Protein AF-X1TF02-F1 (afdb_monomer_lite)

Secondary structure (DSSP, 8-state):
-HHHHHHHHHHHHHHHHHHHHTTSPP-PPP--EEEEEEEEEPTTS-EEEEEEEE-SS-EEEEETT--EEEE-TTT--EEEEEE-TTSSSEEEEEEETTSPPPTTS---SS----HHHHHHHHHHHHHHHHHHHHHHHHHHHHHTTSS----S--------

Structure (mmCIF, N/CA/C/O backbone):
data_AF-X1TF02-F1
#
_entry.id   AF-X1TF02-F1
#
loop_
_atom_site.group_PDB
_atom_site.id
_atom_site.type_symbol
_atom_site.label_atom_id
_atom_site.label_alt_id
_atom_site.label_comp_id
_atom_site.label_asym_id
_atom_site.label_entity_id
_atom_site.label_seq_id
_atom_site.pdbx_PDB_ins_code
_atom_site.Cartn_x
_atom_site.Cartn_y
_atom_site.Cartn_z
_atom_site.occupancy
_atom_site.B_iso_or_equiv
_atom_site.auth_seq_id
_atom_site.auth_comp_id
_atom_site.auth_asym_id
_atom_site.auth_atom_id
_atom_site.pdbx_PDB_model_num
ATOM 1 N N . MET A 1 1 ? 54.296 -22.461 -39.434 1.00 57.41 1 MET A N 1
ATOM 2 C CA . MET A 1 1 ? 54.145 -21.269 -38.561 1.00 57.41 1 MET A CA 1
ATOM 3 C C . MET A 1 1 ? 52.812 -20.532 -38.752 1.00 57.41 1 MET A C 1
ATOM 5 O O . MET A 1 1 ? 52.274 -20.063 -37.762 1.00 57.41 1 MET A O 1
ATOM 9 N N . ILE A 1 2 ? 52.224 -20.499 -39.957 1.00 57.62 2 ILE A N 1
ATOM 10 C CA . ILE A 1 2 ? 50.940 -19.814 -40.243 1.00 57.62 2 ILE A CA 1
ATOM 11 C C . ILE A 1 2 ? 49.740 -20.418 -39.470 1.00 57.62 2 ILE A C 1
ATOM 13 O O . ILE A 1 2 ? 48.954 -19.683 -38.882 1.00 57.62 2 ILE A O 1
ATOM 17 N N . LEU A 1 3 ? 49.666 -21.752 -39.341 1.00 59.03 3 LEU A N 1
ATOM 18 C CA . LEU A 1 3 ? 48.580 -22.450 -38.622 1.00 59.03 3 LEU A CA 1
ATOM 19 C C . LEU A 1 3 ? 48.497 -22.129 -37.112 1.00 59.03 3 LEU A C 1
ATOM 21 O O . LEU A 1 3 ? 47.424 -22.187 -36.514 1.00 59.03 3 LEU A O 1
ATOM 25 N N . ALA A 1 4 ? 49.630 -21.812 -36.474 1.00 61.69 4 ALA A N 1
ATOM 26 C CA . ALA A 1 4 ? 49.674 -21.484 -35.047 1.00 61.69 4 ALA A CA 1
ATOM 27 C C . ALA A 1 4 ? 49.155 -20.062 -34.776 1.00 61.69 4 ALA A C 1
ATOM 29 O O . ALA A 1 4 ? 48.468 -19.840 -33.778 1.00 61.69 4 ALA A O 1
ATOM 30 N N . ALA A 1 5 ? 49.421 -19.124 -35.692 1.00 57.69 5 ALA A N 1
ATOM 31 C CA . ALA A 1 5 ? 48.967 -17.741 -35.597 1.00 57.69 5 ALA A CA 1
ATOM 32 C C . ALA A 1 5 ? 47.439 -17.631 -35.725 1.00 57.69 5 ALA A C 1
ATOM 34 O O . ALA A 1 5 ? 46.814 -16.975 -34.901 1.00 57.69 5 ALA A O 1
ATOM 35 N N . GLU A 1 6 ? 46.806 -18.343 -36.663 1.00 61.88 6 GLU A N 1
ATOM 36 C CA . GLU A 1 6 ? 45.338 -18.341 -36.799 1.00 61.88 6 GLU A CA 1
ATOM 37 C C . GLU A 1 6 ? 44.621 -18.937 -35.581 1.00 61.88 6 GLU A C 1
ATOM 39 O O . GLU A 1 6 ? 43.579 -18.436 -35.152 1.00 61.88 6 GLU A O 1
ATOM 44 N N . LYS A 1 7 ? 45.187 -19.994 -34.984 1.00 58.88 7 LYS A N 1
ATOM 45 C CA . LYS A 1 7 ? 44.646 -20.623 -33.770 1.00 58.88 7 LYS A CA 1
ATOM 46 C C . LYS A 1 7 ? 44.783 -19.696 -32.556 1.00 58.88 7 LYS A C 1
ATOM 48 O O . LYS A 1 7 ? 43.876 -19.639 -31.728 1.00 58.88 7 LYS A O 1
ATOM 53 N N . MET A 1 8 ? 45.882 -18.942 -32.486 1.00 58.44 8 MET A N 1
ATOM 54 C CA . MET A 1 8 ? 46.125 -17.921 -31.465 1.00 58.44 8 MET A CA 1
ATOM 55 C C . MET A 1 8 ? 45.191 -16.710 -31.636 1.00 58.44 8 MET A C 1
ATOM 57 O O . MET A 1 8 ? 44.571 -16.289 -30.664 1.00 58.44 8 MET A O 1
ATOM 61 N N . ILE A 1 9 ? 44.984 -16.234 -32.870 1.00 61.28 9 ILE A N 1
ATOM 62 C CA . ILE A 1 9 ? 44.045 -15.151 -33.216 1.00 61.28 9 ILE A CA 1
ATOM 63 C C . ILE A 1 9 ? 42.591 -15.563 -32.918 1.00 61.28 9 ILE A C 1
ATOM 65 O O . ILE A 1 9 ? 41.849 -14.805 -32.295 1.00 61.28 9 ILE A O 1
ATOM 69 N N . ARG A 1 10 ? 42.181 -16.793 -33.269 1.00 63.06 10 ARG A N 1
ATOM 70 C CA . ARG A 1 10 ? 40.845 -17.324 -32.930 1.00 63.06 10 ARG A CA 1
ATOM 71 C C . ARG A 1 10 ? 40.630 -17.440 -31.422 1.00 63.06 10 ARG A C 1
ATOM 73 O O . ARG A 1 10 ? 39.558 -17.080 -30.949 1.00 63.06 10 ARG A O 1
ATOM 80 N N . LYS A 1 11 ? 41.624 -17.903 -30.656 1.00 62.75 11 LYS A N 1
ATOM 81 C CA . LYS A 1 11 ? 41.514 -18.033 -29.191 1.00 62.75 11 LYS A CA 1
ATOM 82 C C . LYS A 1 11 ? 41.405 -16.664 -28.501 1.00 62.75 11 LYS A C 1
ATOM 84 O O . LYS A 1 11 ? 40.610 -16.530 -27.575 1.00 62.75 11 LYS A O 1
ATOM 89 N N . ASN A 1 12 ? 42.124 -15.649 -28.991 1.00 68.25 12 ASN A N 1
ATOM 90 C CA . ASN A 1 12 ? 42.031 -14.272 -28.489 1.00 68.25 12 ASN A CA 1
ATOM 91 C C . ASN A 1 12 ? 40.673 -13.621 -28.798 1.00 68.25 12 ASN A C 1
ATOM 93 O O . ASN A 1 12 ? 40.109 -12.952 -27.938 1.00 68.25 12 ASN A O 1
ATOM 97 N N . ASN A 1 13 ? 40.111 -13.869 -29.984 1.00 74.69 13 ASN A N 1
ATOM 98 C CA . ASN A 1 13 ? 38.786 -13.360 -30.355 1.00 74.69 13 ASN A CA 1
ATOM 99 C C . ASN A 1 13 ? 37.659 -14.048 -29.575 1.00 74.69 13 ASN A C 1
ATOM 101 O O . ASN A 1 13 ? 36.705 -13.392 -29.168 1.00 74.69 13 ASN A O 1
ATOM 105 N N . VAL A 1 14 ? 37.779 -15.355 -29.317 1.00 82.69 14 VAL A N 1
ATOM 106 C CA . VAL A 1 14 ? 36.837 -16.082 -28.452 1.00 82.69 14 VAL A CA 1
ATOM 107 C C . VAL A 1 14 ? 36.897 -15.542 -27.023 1.00 82.69 14 VAL A C 1
ATOM 109 O O . VAL A 1 14 ? 35.853 -15.306 -26.423 1.00 82.69 14 VAL A O 1
ATOM 112 N N . LEU A 1 15 ? 38.096 -15.275 -26.496 1.00 83.19 15 LEU A N 1
ATOM 113 C CA . LEU A 1 15 ? 38.257 -14.667 -25.173 1.00 83.19 15 LEU A CA 1
ATOM 114 C C . LEU A 1 15 ? 37.637 -13.259 -25.111 1.00 83.19 15 LEU A C 1
ATOM 116 O O . LEU A 1 15 ? 36.939 -12.946 -24.149 1.00 83.19 15 LEU A O 1
ATOM 120 N N . LEU A 1 16 ? 37.833 -12.438 -26.149 1.00 83.69 16 LEU A N 1
ATOM 121 C CA . LEU A 1 16 ? 37.242 -11.099 -26.256 1.00 83.69 16 LEU A CA 1
ATOM 122 C C . LEU A 1 16 ? 35.704 -11.148 -26.286 1.00 83.69 16 LEU A C 1
ATOM 124 O O . LEU A 1 16 ? 35.047 -10.353 -25.619 1.00 83.69 16 LEU A O 1
ATOM 128 N N . LEU A 1 17 ? 35.124 -12.103 -27.021 1.00 85.94 17 LEU A N 1
ATOM 129 C CA . LEU A 1 17 ? 33.673 -12.304 -27.081 1.00 85.94 17 LEU A CA 1
ATOM 130 C C . LEU A 1 17 ? 33.097 -12.760 -25.735 1.00 85.94 17 LEU A C 1
ATOM 132 O O . LEU A 1 17 ? 32.047 -12.268 -25.330 1.00 85.94 17 LEU A O 1
ATOM 136 N N . VAL A 1 18 ? 33.791 -13.648 -25.014 1.00 86.00 18 VAL A N 1
ATOM 137 C CA . VAL A 1 18 ? 33.386 -14.066 -23.660 1.00 86.00 18 VAL A CA 1
ATOM 138 C C . VAL A 1 18 ? 33.422 -12.883 -22.690 1.00 86.00 18 VAL A C 1
ATOM 140 O O . VAL A 1 18 ? 32.488 -12.707 -21.909 1.00 86.00 18 VAL A O 1
ATOM 143 N N . LEU A 1 19 ? 34.451 -12.034 -22.777 1.00 85.19 19 LEU A N 1
ATOM 144 C CA . LEU A 1 19 ? 34.555 -10.830 -21.952 1.00 85.19 19 LEU A CA 1
ATOM 145 C C . LEU A 1 19 ? 33.416 -9.837 -22.245 1.00 85.19 19 LEU A C 1
ATOM 147 O O . LEU A 1 19 ? 32.857 -9.268 -21.316 1.00 85.19 19 LEU A O 1
ATOM 151 N N . LEU A 1 20 ? 33.028 -9.666 -23.515 1.00 85.50 20 LEU A N 1
ATOM 152 C CA . LEU A 1 20 ? 31.943 -8.765 -23.924 1.00 85.50 20 LEU A CA 1
ATOM 153 C C . LEU A 1 20 ? 30.571 -9.206 -23.382 1.00 85.50 20 LEU A C 1
ATOM 155 O O . LEU A 1 20 ? 29.765 -8.370 -22.978 1.00 85.50 20 LEU A O 1
ATOM 159 N N . VAL A 1 21 ? 30.309 -10.516 -23.341 1.00 85.06 21 VAL A N 1
ATOM 160 C CA . VAL A 1 21 ? 29.042 -11.079 -22.838 1.00 85.06 21 VAL A CA 1
ATOM 161 C C . VAL A 1 21 ? 28.869 -10.850 -21.330 1.00 85.06 21 VAL A C 1
ATOM 163 O O . VAL A 1 21 ? 27.742 -10.688 -20.866 1.00 85.06 21 VAL A O 1
ATOM 166 N N . LEU A 1 22 ? 29.964 -10.765 -20.568 1.00 81.00 22 LEU A N 1
ATOM 167 C CA . LEU A 1 22 ? 29.934 -10.548 -19.115 1.00 81.00 22 LEU A CA 1
ATOM 168 C C . LEU A 1 22 ? 29.559 -9.113 -18.701 1.00 81.00 22 LEU A C 1
ATOM 170 O O . LEU A 1 22 ? 29.180 -8.900 -17.554 1.00 81.00 22 LEU A O 1
ATOM 174 N N . ILE A 1 23 ? 29.640 -8.137 -19.612 1.00 82.25 23 ILE A N 1
ATOM 175 C CA . ILE A 1 23 ? 29.359 -6.714 -19.328 1.00 82.25 23 ILE A CA 1
ATOM 176 C C . ILE A 1 23 ? 27.896 -6.362 -19.656 1.00 82.25 23 ILE A C 1
ATOM 178 O O . ILE A 1 23 ? 27.448 -5.238 -19.436 1.00 82.25 23 ILE A O 1
ATOM 182 N N . ILE A 1 24 ? 27.116 -7.309 -20.187 1.00 83.38 24 ILE A N 1
ATOM 183 C CA . ILE A 1 24 ? 25.705 -7.073 -20.493 1.00 83.38 24 ILE A CA 1
ATOM 184 C C . ILE A 1 24 ? 24.951 -6.913 -19.163 1.00 83.38 24 ILE A C 1
ATOM 186 O O . ILE A 1 24 ? 24.894 -7.867 -18.383 1.00 83.38 24 ILE A O 1
ATOM 190 N N . PRO A 1 25 ? 24.349 -5.743 -18.880 1.00 74.38 25 PRO A N 1
ATOM 191 C CA . PRO A 1 25 ? 23.623 -5.547 -17.636 1.00 74.38 25 PRO A CA 1
ATOM 192 C C . PRO A 1 25 ? 22.432 -6.507 -17.583 1.00 74.38 25 PRO A C 1
ATOM 194 O O . PRO A 1 25 ? 21.585 -6.531 -18.484 1.00 74.38 25 PRO A O 1
ATOM 197 N N . GLN A 1 26 ? 22.360 -7.302 -16.516 1.00 72.50 26 GLN A N 1
ATOM 198 C CA . GLN A 1 26 ? 21.225 -8.180 -16.264 1.00 72.50 26 GLN A CA 1
ATOM 199 C C . GLN A 1 26 ? 19.992 -7.319 -15.972 1.00 72.50 26 GLN A C 1
ATOM 201 O O . GLN A 1 26 ? 19.964 -6.550 -15.013 1.00 72.50 26 GLN A O 1
ATOM 206 N N . ARG A 1 27 ? 18.964 -7.421 -16.820 1.00 70.69 27 ARG A N 1
ATOM 207 C CA . ARG A 1 27 ? 17.680 -6.756 -16.577 1.00 70.69 27 ARG A CA 1
ATOM 208 C C . ARG A 1 27 ? 16.952 -7.490 -15.452 1.00 70.69 27 ARG A C 1
ATOM 210 O O . ARG A 1 27 ? 16.542 -8.632 -15.641 1.00 70.69 27 ARG A O 1
ATOM 217 N N . SER A 1 28 ? 16.768 -6.838 -14.309 1.00 71.19 28 SER A N 1
ATOM 218 C CA . SER A 1 28 ? 15.827 -7.288 -13.284 1.00 71.19 28 SER A CA 1
ATOM 219 C C . SER A 1 28 ? 14.415 -6.833 -13.659 1.00 71.19 28 SER A C 1
ATOM 221 O O . SER A 1 28 ? 14.187 -5.687 -14.051 1.00 71.19 28 SER A O 1
ATOM 223 N N . TYR A 1 29 ? 13.455 -7.750 -13.578 1.00 66.06 29 TYR A N 1
ATOM 224 C CA . TYR A 1 29 ? 12.042 -7.448 -13.778 1.00 66.06 29 TYR A CA 1
ATOM 225 C C . TYR A 1 29 ? 11.360 -7.400 -12.411 1.00 66.06 29 TYR A C 1
ATOM 227 O O . TYR A 1 29 ? 11.472 -8.347 -11.636 1.00 66.06 29 TYR A O 1
ATOM 235 N N . ALA A 1 30 ? 10.661 -6.301 -12.127 1.00 69.19 30 ALA A N 1
ATOM 236 C CA . ALA A 1 30 ? 9.772 -6.201 -10.974 1.00 69.19 30 ALA A CA 1
ATOM 237 C C . ALA A 1 30 ? 8.607 -7.188 -11.144 1.00 69.19 30 ALA A C 1
ATOM 239 O O . ALA A 1 30 ? 8.018 -7.259 -12.229 1.00 69.19 30 ALA A O 1
ATOM 240 N N . VAL A 1 31 ? 8.276 -7.945 -10.094 1.00 78.25 31 VAL A N 1
ATOM 241 C CA . VAL A 1 31 ? 7.164 -8.904 -10.127 1.00 78.25 31 VAL A CA 1
ATOM 242 C C . VAL A 1 31 ? 6.002 -8.306 -9.339 1.00 78.25 31 VAL A C 1
ATOM 244 O O . VAL A 1 31 ? 5.984 -8.394 -8.111 1.00 78.25 31 VAL A O 1
ATOM 247 N N . PRO A 1 32 ? 5.005 -7.709 -10.014 1.00 84.75 32 PRO A N 1
ATOM 248 C CA . PRO A 1 32 ? 3.866 -7.134 -9.321 1.00 84.75 32 PRO A CA 1
ATOM 249 C C . PRO A 1 32 ? 3.063 -8.205 -8.573 1.00 84.75 32 PRO A C 1
ATOM 251 O O . PRO A 1 32 ? 2.843 -9.327 -9.041 1.00 84.75 32 PRO A O 1
ATOM 254 N N . VAL A 1 33 ? 2.571 -7.825 -7.400 1.00 85.38 33 VAL A N 1
ATOM 255 C CA . VAL A 1 33 ? 1.646 -8.604 -6.589 1.00 85.38 33 VAL A CA 1
ATOM 256 C C . VAL A 1 33 ? 0.222 -8.233 -6.986 1.00 85.38 33 VAL A C 1
ATOM 258 O O . VAL A 1 33 ? -0.184 -7.074 -6.904 1.00 85.38 33 VAL A O 1
ATOM 261 N N . PHE A 1 34 ? -0.567 -9.230 -7.385 1.00 88.06 34 PHE A N 1
ATOM 262 C CA . PHE A 1 34 ? -1.959 -9.040 -7.791 1.00 88.06 34 PHE A CA 1
ATOM 263 C C . PHE A 1 34 ? -2.919 -9.751 -6.841 1.00 88.06 34 PHE A C 1
ATOM 265 O O . PHE A 1 34 ? -3.204 -10.934 -7.006 1.00 88.06 34 PHE A O 1
ATOM 272 N N . GLY A 1 35 ? -3.414 -9.025 -5.836 1.00 86.44 35 GLY A N 1
ATOM 273 C CA . GLY A 1 35 ? -4.518 -9.461 -4.975 1.00 86.44 35 GLY A CA 1
ATOM 274 C C . GLY A 1 35 ? -4.244 -10.723 -4.157 1.00 86.44 35 GLY A C 1
ATOM 275 O O . GLY A 1 35 ? -5.189 -11.360 -3.687 1.00 86.44 35 GLY A O 1
ATOM 276 N N . LYS A 1 36 ? -2.972 -11.101 -3.989 1.00 89.88 36 LYS A N 1
ATOM 277 C CA . LYS A 1 36 ? -2.582 -12.258 -3.181 1.00 89.88 36 LYS A CA 1
ATOM 278 C C . LYS A 1 36 ? -2.861 -11.974 -1.707 1.00 89.88 36 LYS A C 1
ATOM 280 O O . LYS A 1 36 ? -2.717 -10.837 -1.251 1.00 89.88 36 LYS A O 1
ATOM 285 N N . VAL A 1 37 ? -3.274 -13.013 -0.985 1.00 93.62 37 VAL A N 1
ATOM 286 C CA . VAL A 1 37 ? -3.557 -12.932 0.449 1.00 93.62 37 VAL A CA 1
ATOM 287 C C . VAL A 1 37 ? -2.263 -13.122 1.231 1.00 93.62 37 VAL A C 1
ATOM 289 O O . VAL A 1 37 ? -1.526 -14.073 0.982 1.00 93.62 37 VAL A O 1
ATOM 292 N N . PHE A 1 38 ? -2.015 -12.229 2.182 1.00 93.50 38 PHE A N 1
ATOM 293 C CA . PHE A 1 38 ? -0.879 -12.277 3.097 1.00 93.50 38 PHE A CA 1
ATOM 294 C C . PHE A 1 38 ? -1.349 -12.125 4.540 1.00 93.50 38 PHE A C 1
ATOM 296 O O . PHE A 1 38 ? -2.389 -11.521 4.808 1.00 93.50 38 PHE A O 1
ATOM 303 N N . GLU A 1 39 ? -0.547 -12.637 5.469 1.00 94.81 39 GLU A N 1
ATOM 304 C CA . GLU A 1 39 ? -0.705 -12.388 6.899 1.00 94.81 39 GLU A CA 1
ATOM 305 C C . GLU A 1 39 ? 0.347 -11.375 7.351 1.00 94.81 39 GLU A C 1
ATOM 307 O O . GLU A 1 39 ? 1.546 -11.646 7.320 1.00 94.81 39 GLU A O 1
ATOM 312 N N . LEU A 1 40 ? -0.099 -10.183 7.748 1.00 93.00 40 LEU A N 1
ATOM 313 C CA . LEU A 1 40 ? 0.785 -9.128 8.237 1.00 93.00 40 LEU A CA 1
ATOM 314 C C . LEU A 1 40 ? 0.802 -9.112 9.761 1.00 93.00 40 LEU A C 1
ATOM 316 O O . LEU A 1 40 ? -0.242 -8.964 10.396 1.00 93.00 40 LEU A O 1
ATOM 320 N N . ARG A 1 41 ? 2.000 -9.208 10.343 1.00 92.94 41 ARG A N 1
ATOM 321 C CA . ARG A 1 41 ? 2.218 -9.093 11.788 1.00 92.94 41 ARG A CA 1
ATOM 322 C C . ARG A 1 41 ? 2.195 -7.629 12.228 1.00 92.94 41 ARG A C 1
ATOM 324 O O . ARG A 1 41 ? 2.811 -6.768 11.601 1.00 92.94 41 ARG A O 1
ATOM 331 N N . GLN A 1 42 ? 1.486 -7.357 13.316 1.00 91.06 42 GLN A N 1
ATOM 332 C CA . GLN A 1 42 ? 1.397 -6.044 13.949 1.00 91.06 42 GLN A CA 1
ATOM 333 C C . GLN A 1 42 ? 2.389 -5.909 15.120 1.00 91.06 42 GLN A C 1
ATOM 335 O O . GLN A 1 42 ? 2.805 -6.925 15.684 1.00 91.06 42 GLN A O 1
ATOM 340 N N . 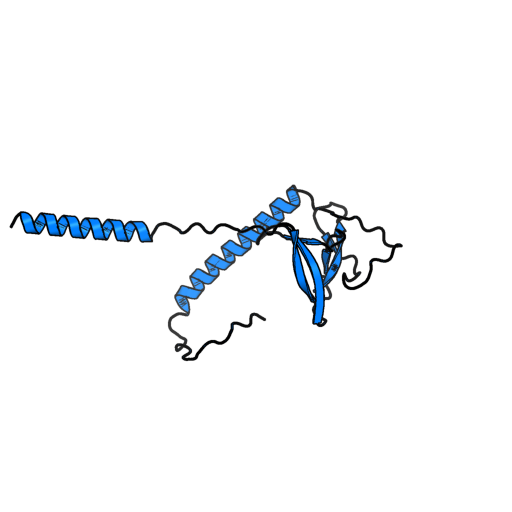PRO A 1 43 ? 2.703 -4.675 15.565 1.00 88.12 43 PRO A N 1
ATOM 341 C CA . PRO A 1 43 ? 3.561 -4.424 16.731 1.00 88.12 43 PRO A CA 1
ATOM 342 C C . PRO A 1 43 ? 3.111 -5.116 18.033 1.00 88.12 43 PRO A C 1
ATOM 344 O O . PRO A 1 43 ? 3.930 -5.385 18.899 1.00 88.12 43 PRO A O 1
ATOM 347 N N . GLY A 1 44 ? 1.829 -5.474 18.161 1.00 83.50 44 GLY A N 1
ATOM 348 C CA . GLY A 1 44 ? 1.298 -6.240 19.298 1.00 83.50 44 GLY A CA 1
ATOM 349 C C . GLY A 1 44 ? 1.358 -7.766 19.144 1.00 83.50 44 GLY A C 1
ATOM 350 O O . GLY A 1 44 ? 0.685 -8.468 19.889 1.00 83.50 44 GLY A O 1
ATOM 351 N N . GLY A 1 45 ? 2.057 -8.296 18.137 1.00 88.25 45 GLY A N 1
ATOM 352 C CA . GLY A 1 45 ? 2.179 -9.740 17.884 1.00 88.25 45 GLY A CA 1
ATOM 353 C C . GLY A 1 45 ? 0.987 -10.392 17.173 1.00 88.25 45 GLY A C 1
ATOM 354 O O . GLY A 1 45 ? 1.122 -11.496 16.657 1.00 88.25 45 GLY A O 1
ATOM 355 N N . THR A 1 46 ? -0.148 -9.703 17.084 1.00 90.38 46 THR A N 1
ATOM 356 C CA . THR A 1 46 ? -1.324 -10.141 16.317 1.00 90.38 46 THR A CA 1
ATOM 357 C C . THR A 1 46 ? -1.080 -10.090 14.807 1.00 90.38 46 THR A C 1
ATOM 359 O O . THR A 1 46 ? -0.196 -9.371 14.332 1.00 90.38 46 THR A O 1
ATOM 362 N N . THR A 1 47 ? -1.874 -10.841 14.042 1.00 93.00 47 THR A N 1
ATOM 363 C CA . THR A 1 47 ? -1.787 -10.905 12.577 1.00 93.00 47 THR A CA 1
ATOM 364 C C . THR A 1 47 ? -3.087 -10.459 11.909 1.00 93.00 47 THR A C 1
ATOM 366 O O . THR A 1 47 ? -4.176 -10.636 12.452 1.00 93.00 47 THR A O 1
ATOM 369 N N . VAL A 1 48 ? -2.970 -9.867 10.715 1.00 92.81 48 VAL A N 1
ATOM 370 C CA . VAL A 1 48 ? -4.105 -9.452 9.871 1.00 92.81 48 VAL A CA 1
ATOM 371 C C . VAL A 1 48 ? -4.005 -10.128 8.520 1.00 92.81 48 VAL A C 1
ATOM 373 O O . VAL A 1 48 ? -2.984 -9.995 7.843 1.00 92.81 48 VAL A O 1
ATOM 376 N N . LYS A 1 49 ? -5.080 -10.796 8.097 1.00 95.44 49 LYS A N 1
ATOM 377 C CA . LYS A 1 49 ? -5.219 -11.281 6.722 1.00 95.44 49 LYS A CA 1
ATOM 378 C C . LYS A 1 49 ? -5.602 -10.128 5.807 1.00 95.44 49 LYS A C 1
ATOM 380 O O . LYS A 1 49 ? -6.634 -9.488 6.000 1.00 95.44 49 LYS A O 1
ATOM 385 N N . VAL A 1 50 ? -4.774 -9.881 4.804 1.00 95.75 50 VAL A N 1
ATOM 386 C CA . VAL A 1 50 ? -4.936 -8.769 3.867 1.00 95.75 50 VAL A CA 1
ATOM 387 C C . VAL A 1 50 ? -4.742 -9.239 2.438 1.00 95.75 50 VAL A C 1
ATOM 389 O O . VAL A 1 50 ? -4.058 -10.229 2.192 1.00 95.75 50 VAL A O 1
ATOM 392 N N . ARG A 1 51 ? -5.302 -8.502 1.485 1.00 96.12 51 ARG A N 1
ATOM 393 C CA . ARG A 1 51 ? -4.901 -8.568 0.082 1.00 96.12 51 ARG A CA 1
ATOM 394 C C . ARG A 1 51 ? -3.932 -7.434 -0.221 1.00 96.12 51 ARG A C 1
ATOM 396 O O . ARG A 1 51 ? -4.099 -6.321 0.278 1.00 96.12 51 ARG A O 1
ATOM 403 N N . ILE A 1 52 ? -2.920 -7.730 -1.029 1.00 94.62 52 ILE A N 1
ATOM 404 C CA . ILE A 1 52 ? -1.914 -6.757 -1.461 1.00 94.62 52 ILE A CA 1
ATOM 405 C C . ILE A 1 52 ? -1.964 -6.627 -2.982 1.00 94.62 52 ILE A C 1
ATOM 407 O O . ILE A 1 52 ? -2.063 -7.624 -3.700 1.00 94.62 52 ILE A O 1
ATOM 411 N N . TRP A 1 53 ? -1.886 -5.390 -3.467 1.00 93.56 53 TRP A N 1
ATOM 412 C CA . TRP A 1 53 ? -1.791 -5.051 -4.885 1.00 93.56 53 TRP A CA 1
ATOM 413 C C . TRP A 1 53 ? -0.655 -4.073 -5.112 1.00 93.56 53 TRP A C 1
ATOM 415 O O . TRP A 1 53 ? -0.521 -3.126 -4.340 1.00 93.56 53 TRP A O 1
ATOM 425 N N . GLY A 1 54 ? 0.070 -4.222 -6.214 1.00 92.31 54 GLY A N 1
ATOM 426 C CA . GLY A 1 54 ? 1.083 -3.264 -6.643 1.00 92.31 54 GLY A CA 1
ATOM 427 C C . GLY A 1 54 ? 2.448 -3.910 -6.800 1.00 92.31 54 GLY A C 1
ATOM 428 O O . GLY A 1 54 ? 2.537 -5.091 -7.113 1.00 92.31 54 GLY A O 1
ATOM 429 N N . ASP A 1 55 ? 3.494 -3.124 -6.615 1.00 90.50 55 ASP A N 1
ATOM 430 C CA . ASP A 1 55 ? 4.885 -3.529 -6.792 1.00 90.50 55 ASP A CA 1
ATOM 431 C C . ASP A 1 55 ? 5.751 -3.037 -5.619 1.00 90.50 55 ASP A C 1
ATOM 433 O O . ASP A 1 55 ? 5.251 -2.530 -4.609 1.00 90.50 55 ASP A O 1
ATOM 437 N N . GLU A 1 56 ? 7.065 -3.200 -5.745 1.00 88.06 56 GLU A N 1
ATOM 438 C CA . GLU A 1 56 ? 8.052 -2.832 -4.731 1.00 88.06 56 GLU A CA 1
ATOM 439 C C . GLU A 1 56 ? 8.110 -1.314 -4.481 1.00 88.06 56 GLU A C 1
ATOM 441 O O . GLU A 1 56 ? 8.545 -0.869 -3.419 1.00 88.06 56 GLU A O 1
ATOM 446 N N . PHE A 1 57 ? 7.648 -0.500 -5.435 1.00 90.88 57 PHE A N 1
ATOM 447 C CA . PHE A 1 57 ? 7.675 0.960 -5.343 1.00 90.88 57 PHE A CA 1
ATOM 448 C C . PHE A 1 57 ? 6.356 1.545 -4.853 1.00 90.88 57 PHE A C 1
ATOM 450 O O . PHE A 1 57 ? 6.335 2.654 -4.309 1.00 90.88 57 PHE A O 1
ATOM 457 N N . TYR A 1 58 ? 5.252 0.828 -5.048 1.00 92.81 58 TYR A N 1
ATOM 458 C CA . TYR A 1 58 ? 3.971 1.191 -4.482 1.00 92.81 58 TYR A CA 1
ATOM 459 C C . TYR A 1 58 ? 3.049 -0.011 -4.350 1.00 92.81 58 TYR A C 1
ATOM 461 O O . TYR A 1 58 ? 2.693 -0.660 -5.331 1.00 92.81 58 TYR A O 1
ATOM 469 N N . GLN A 1 59 ? 2.534 -0.192 -3.140 1.00 93.62 59 GLN A N 1
ATOM 470 C CA . GLN A 1 59 ? 1.513 -1.180 -2.845 1.00 93.62 59 GLN A CA 1
ATOM 471 C C . GLN A 1 59 ? 0.299 -0.538 -2.182 1.00 93.62 59 GLN A C 1
ATOM 473 O O . GLN A 1 59 ? 0.405 0.422 -1.417 1.00 93.62 59 GLN A O 1
ATOM 478 N N . THR A 1 60 ? -0.871 -1.100 -2.457 1.00 94.69 60 THR A N 1
ATOM 479 C CA . THR A 1 60 ? -2.062 -0.902 -1.639 1.00 94.69 60 THR A CA 1
ATOM 480 C C . THR A 1 60 ? -2.379 -2.193 -0.914 1.00 94.69 60 THR A C 1
ATOM 482 O O . THR A 1 60 ? -2.233 -3.280 -1.470 1.00 94.69 60 THR A O 1
ATOM 485 N N . VAL A 1 61 ? -2.840 -2.053 0.320 1.00 95.69 61 VAL A N 1
ATOM 486 C CA . VAL A 1 61 ? -3.234 -3.162 1.178 1.00 95.69 61 VAL A CA 1
ATOM 487 C C . VAL A 1 61 ? -4.700 -2.970 1.530 1.00 95.69 61 VAL A C 1
ATOM 489 O O . VAL A 1 61 ? -5.113 -1.857 1.852 1.00 95.69 61 VAL A O 1
ATOM 492 N N . GLU A 1 62 ? -5.491 -4.033 1.464 1.00 95.81 62 GLU A N 1
ATOM 493 C CA . GLU A 1 62 ? -6.908 -4.010 1.833 1.00 95.81 62 GLU A CA 1
ATOM 494 C C . GLU A 1 62 ? -7.260 -5.249 2.652 1.00 95.81 62 GLU A C 1
ATOM 496 O O . GLU A 1 62 ? -6.577 -6.275 2.597 1.00 95.81 62 GLU A O 1
ATOM 501 N N . THR A 1 63 ? -8.356 -5.176 3.398 1.00 95.31 63 THR A N 1
ATOM 502 C CA . THR A 1 63 ? -8.966 -6.361 4.006 1.00 95.31 63 THR A CA 1
ATOM 503 C C . THR A 1 63 ? -9.532 -7.305 2.942 1.00 95.31 63 THR A C 1
ATOM 505 O O . THR A 1 63 ? -9.668 -6.961 1.763 1.00 95.31 63 THR A O 1
ATOM 508 N N . LEU A 1 64 ? -9.924 -8.512 3.359 1.00 93.88 64 LEU A N 1
ATOM 509 C CA . LEU A 1 64 ? -10.623 -9.450 2.476 1.00 93.88 64 LEU A CA 1
ATOM 510 C C . LEU A 1 64 ? -11.989 -8.918 1.996 1.00 93.88 64 LEU A C 1
ATOM 512 O O . LEU A 1 64 ? -12.471 -9.348 0.949 1.00 93.88 64 LEU A O 1
ATOM 516 N N . ASP A 1 65 ? -12.553 -7.942 2.705 1.00 91.94 65 ASP A N 1
ATOM 517 C CA . ASP A 1 65 ? -13.823 -7.288 2.371 1.00 91.94 65 ASP A CA 1
ATOM 518 C C . ASP A 1 65 ? -13.648 -6.022 1.510 1.00 91.94 65 ASP A C 1
ATOM 520 O O . ASP A 1 65 ? -14.630 -5.359 1.172 1.00 91.94 65 ASP A O 1
ATOM 524 N N . GLY A 1 66 ? -12.404 -5.671 1.153 1.00 93.19 66 GLY A N 1
ATOM 525 C CA . GLY A 1 66 ? -12.100 -4.569 0.237 1.00 93.19 66 GLY A CA 1
ATOM 526 C C . GLY A 1 66 ? -11.906 -3.200 0.888 1.00 93.19 66 GLY A C 1
ATOM 527 O O . GLY A 1 66 ? -11.946 -2.182 0.199 1.00 93.19 66 GLY A O 1
ATOM 528 N N . TYR A 1 67 ? -11.712 -3.124 2.205 1.00 95.50 67 TYR A N 1
ATOM 529 C CA . TYR A 1 67 ? -11.410 -1.851 2.862 1.00 95.50 67 TYR A CA 1
ATOM 530 C C . TYR A 1 67 ? -9.918 -1.545 2.799 1.00 95.50 67 TYR A C 1
ATOM 532 O O . TYR A 1 67 ? -9.108 -2.352 3.254 1.00 95.50 67 TYR A O 1
ATOM 540 N N . THR A 1 68 ? -9.554 -0.365 2.295 1.00 96.38 68 THR A N 1
ATOM 541 C CA . THR A 1 68 ? -8.156 0.075 2.216 1.00 96.38 68 THR A CA 1
ATOM 542 C C . THR A 1 68 ? -7.560 0.284 3.602 1.00 96.38 68 THR A C 1
ATOM 544 O O . THR A 1 68 ? -8.183 0.870 4.488 1.00 96.38 68 THR A O 1
ATOM 547 N N . LEU A 1 69 ? -6.331 -0.194 3.777 1.00 96.12 69 LEU A N 1
ATOM 548 C CA . LEU A 1 69 ? -5.582 -0.162 5.023 1.00 96.12 69 LEU A CA 1
ATOM 549 C C . LEU A 1 69 ? -4.343 0.725 4.890 1.00 96.12 69 LEU A C 1
ATOM 551 O O . LEU A 1 69 ? -3.730 0.826 3.827 1.00 96.12 69 LEU A O 1
ATOM 555 N N . ILE A 1 70 ? -3.950 1.346 5.997 1.00 96.12 70 ILE A N 1
ATOM 556 C CA . ILE A 1 70 ? -2.723 2.133 6.121 1.00 96.12 70 ILE A CA 1
ATOM 557 C C . ILE A 1 70 ? -2.100 1.888 7.498 1.00 96.12 70 ILE A C 1
ATOM 559 O O . ILE A 1 70 ? -2.807 1.593 8.464 1.00 96.12 70 ILE A O 1
ATOM 563 N N . ARG A 1 71 ? -0.772 1.989 7.605 1.00 94.50 71 ARG A N 1
ATOM 564 C CA . ARG A 1 71 ? -0.114 1.999 8.917 1.00 94.50 71 ARG A CA 1
ATOM 565 C C . ARG A 1 71 ? -0.344 3.340 9.599 1.00 94.50 71 ARG A C 1
ATOM 567 O O . ARG A 1 71 ? -0.125 4.389 8.996 1.00 94.50 71 ARG A O 1
ATOM 574 N N . ASP A 1 72 ? -0.777 3.294 10.851 1.00 94.25 72 ASP A N 1
ATOM 575 C CA . ASP A 1 72 ? -0.905 4.486 11.672 1.00 94.25 72 ASP A CA 1
ATOM 576 C C . ASP A 1 72 ? 0.487 5.052 11.995 1.00 94.25 72 ASP A C 1
ATOM 578 O O . ASP A 1 72 ? 1.346 4.297 12.461 1.00 94.25 72 ASP A O 1
ATOM 582 N N . PRO A 1 73 ? 0.744 6.350 11.763 1.00 91.81 73 PRO A N 1
ATOM 583 C CA . PRO A 1 73 ? 2.049 6.939 12.038 1.00 91.81 73 PRO A CA 1
ATOM 584 C C . PRO A 1 73 ? 2.418 6.938 13.527 1.00 91.81 73 PRO A C 1
ATOM 586 O O . PRO A 1 73 ? 3.608 6.944 13.830 1.00 91.81 73 PRO A O 1
ATOM 589 N N . LYS A 1 74 ? 1.439 6.922 14.445 1.00 89.88 74 LYS A N 1
ATOM 590 C CA . LYS A 1 74 ? 1.692 6.974 15.893 1.00 89.88 74 LYS A CA 1
ATOM 591 C C . LYS A 1 74 ? 2.127 5.618 16.440 1.00 89.88 74 LYS A C 1
ATOM 593 O O . LYS A 1 74 ? 3.201 5.505 17.017 1.00 89.88 74 LYS A O 1
ATOM 598 N N . ASP A 1 75 ? 1.319 4.590 16.184 1.00 88.38 75 ASP A N 1
ATOM 599 C CA . ASP A 1 75 ? 1.469 3.285 16.844 1.00 88.38 75 ASP A CA 1
ATOM 600 C C . ASP A 1 75 ? 1.953 2.176 15.895 1.00 88.38 75 ASP A C 1
ATOM 602 O O . ASP A 1 75 ? 2.056 1.016 16.292 1.00 88.38 75 ASP A O 1
ATOM 606 N N . GLN A 1 76 ? 2.186 2.487 14.612 1.00 91.31 76 GLN A N 1
ATOM 607 C CA . GLN A 1 76 ? 2.583 1.532 13.560 1.00 91.31 76 GLN A CA 1
ATOM 608 C C . GLN A 1 76 ? 1.610 0.353 13.360 1.00 91.31 76 GLN A C 1
ATOM 610 O O . GLN A 1 76 ? 1.927 -0.646 12.706 1.00 91.31 76 GLN A O 1
ATOM 615 N N . ARG A 1 77 ? 0.390 0.466 13.893 1.00 93.88 77 ARG A N 1
ATOM 616 C CA . ARG A 1 77 ? -0.685 -0.518 13.735 1.00 93.88 77 ARG A CA 1
ATOM 617 C C . ARG A 1 77 ? -1.333 -0.387 12.364 1.00 93.88 77 ARG A C 1
ATOM 619 O O . ARG A 1 77 ? -1.398 0.700 11.798 1.00 93.88 77 ARG A O 1
ATOM 626 N N . ILE A 1 78 ? -1.846 -1.495 11.835 1.00 95.12 78 ILE A N 1
ATOM 627 C CA . ILE A 1 78 ? -2.594 -1.481 10.575 1.00 95.12 78 ILE A CA 1
ATOM 628 C C . ILE A 1 78 ? -4.028 -1.049 10.883 1.00 95.12 78 ILE A C 1
ATOM 630 O O . ILE A 1 78 ? -4.735 -1.716 11.648 1.00 95.12 78 ILE A O 1
ATOM 634 N N . CYS A 1 79 ? -4.435 0.067 10.288 1.00 95.44 79 CYS A N 1
ATOM 635 C CA . CYS A 1 79 ? -5.720 0.711 10.513 1.00 95.44 79 CYS A CA 1
ATOM 636 C C . CYS A 1 79 ? -6.470 0.926 9.198 1.00 95.44 79 CYS A C 1
ATOM 638 O O . CYS A 1 79 ? -5.866 1.002 8.126 1.00 95.44 79 CYS A O 1
ATOM 640 N N . TYR A 1 80 ? -7.792 1.063 9.282 1.00 95.38 80 TYR A N 1
ATOM 641 C CA . TYR A 1 80 ? -8.602 1.453 8.131 1.00 95.38 80 TYR A CA 1
ATOM 642 C C . TYR A 1 80 ? -8.207 2.849 7.649 1.00 95.38 80 TYR A C 1
ATOM 644 O O . TYR A 1 80 ? -7.976 3.760 8.455 1.00 95.38 80 TYR A O 1
ATOM 652 N N . ALA A 1 81 ? -8.147 3.017 6.335 1.00 95.56 81 ALA A N 1
ATOM 653 C CA . ALA A 1 81 ? -7.782 4.259 5.683 1.00 95.56 81 ALA A CA 1
ATOM 654 C C . ALA A 1 81 ? -9.015 5.027 5.198 1.00 95.56 81 ALA A C 1
ATOM 656 O O . ALA A 1 81 ? -10.040 4.453 4.840 1.00 95.56 81 ALA A O 1
ATOM 657 N N . ARG A 1 82 ? -8.869 6.347 5.112 1.00 94.81 82 ARG A N 1
ATOM 658 C CA . ARG A 1 82 ? -9.739 7.237 4.335 1.00 94.81 82 ARG A CA 1
ATOM 659 C C . ARG A 1 82 ? -8.889 8.078 3.395 1.00 94.81 82 ARG A C 1
ATOM 661 O O . ARG A 1 82 ? -7.692 8.237 3.626 1.00 94.81 82 ARG A O 1
ATOM 668 N N . LEU A 1 83 ? -9.491 8.652 2.361 1.00 95.56 83 LEU A N 1
ATOM 669 C CA . LEU A 1 83 ? -8.783 9.622 1.531 1.00 95.56 83 LEU A CA 1
ATOM 670 C C . LEU A 1 83 ? -8.612 10.954 2.267 1.00 95.56 83 LEU A C 1
ATOM 672 O O . LEU A 1 83 ? -9.467 11.378 3.053 1.00 95.56 83 LEU A O 1
ATOM 676 N N . SER A 1 84 ? -7.496 11.617 1.985 1.00 95.19 84 SER A N 1
ATOM 677 C CA . SER A 1 84 ? -7.326 13.035 2.272 1.00 95.19 84 SER A CA 1
ATOM 678 C C . SER A 1 84 ? -8.326 13.876 1.469 1.00 95.19 84 SER A C 1
ATOM 680 O O . SER A 1 84 ? -8.876 13.420 0.464 1.00 95.19 84 SER A O 1
ATOM 682 N N . GLN A 1 85 ? -8.581 15.113 1.901 1.00 94.12 85 GLN A N 1
ATOM 683 C CA . GLN A 1 85 ? -9.553 15.997 1.241 1.00 94.12 85 GLN A CA 1
ATOM 684 C C . GLN A 1 85 ? -9.192 16.258 -0.232 1.00 94.12 85 GLN A C 1
ATOM 686 O O . GLN A 1 85 ? -10.046 16.291 -1.114 1.00 94.12 85 GLN A O 1
ATOM 691 N N . ASP A 1 86 ? -7.899 16.369 -0.506 1.00 94.56 86 ASP A N 1
ATOM 692 C CA . ASP A 1 86 ? -7.285 16.517 -1.819 1.00 94.56 86 ASP A CA 1
ATOM 693 C C . ASP A 1 86 ? -7.127 15.186 -2.587 1.00 94.56 86 ASP A C 1
ATOM 695 O O . ASP A 1 86 ? -6.827 15.206 -3.786 1.00 94.56 86 ASP A O 1
ATOM 699 N N . LYS A 1 87 ? -7.415 14.040 -1.948 1.00 94.00 87 LYS A N 1
ATOM 700 C CA . LYS A 1 87 ? -7.340 12.663 -2.485 1.00 94.00 87 LYS A CA 1
ATOM 701 C C . LYS A 1 87 ? -5.943 12.236 -2.959 1.00 94.00 87 LYS A C 1
ATOM 703 O O . LYS A 1 87 ? -5.814 11.373 -3.832 1.00 94.00 87 LYS A O 1
ATOM 708 N N . ASN A 1 88 ? -4.898 12.843 -2.406 1.00 95.50 88 ASN A N 1
ATOM 709 C CA . ASN A 1 88 ? -3.505 12.527 -2.730 1.00 95.50 88 ASN A CA 1
ATOM 710 C C . ASN A 1 88 ? -2.908 11.479 -1.781 1.00 95.50 88 ASN A C 1
ATOM 712 O O . ASN A 1 88 ? -1.989 10.741 -2.156 1.00 95.50 88 ASN A O 1
ATOM 716 N N . ASP A 1 89 ? -3.474 11.365 -0.581 1.00 95.25 89 ASP A N 1
ATOM 717 C CA . ASP A 1 89 ? -2.957 10.530 0.490 1.00 95.25 89 ASP A CA 1
ATOM 718 C C . ASP A 1 89 ? -4.045 9.692 1.158 1.00 95.25 89 ASP A C 1
ATOM 720 O O . ASP A 1 89 ? -5.239 10.001 1.109 1.00 95.25 89 ASP A O 1
ATOM 724 N N . TYR A 1 90 ? -3.596 8.613 1.799 1.00 95.31 90 TYR A N 1
ATOM 725 C CA . TYR A 1 90 ? -4.404 7.853 2.740 1.00 95.31 90 TYR A CA 1
ATOM 726 C C . TYR A 1 90 ? -4.155 8.389 4.146 1.00 95.31 90 TYR A C 1
ATOM 728 O O . TYR A 1 90 ? -3.011 8.544 4.566 1.00 95.31 90 TYR A O 1
ATOM 736 N N . ILE A 1 91 ? -5.234 8.636 4.877 1.00 95.25 91 ILE A N 1
ATOM 737 C CA . ILE A 1 91 ? -5.214 9.077 6.268 1.00 95.25 91 ILE A CA 1
ATOM 738 C C . ILE A 1 91 ? -5.726 7.926 7.135 1.00 95.25 91 ILE A C 1
ATOM 740 O O . ILE A 1 91 ? -6.782 7.357 6.850 1.00 95.25 91 ILE A O 1
ATOM 744 N N . SER A 1 92 ? -4.992 7.594 8.200 1.00 95.25 92 SER A N 1
ATOM 745 C CA . SER A 1 92 ? -5.436 6.609 9.194 1.00 95.25 92 SER A CA 1
ATOM 746 C C . SER A 1 92 ? -6.710 7.086 9.890 1.00 95.25 92 SER A C 1
ATOM 748 O O . SER A 1 92 ? -6.835 8.247 10.281 1.00 95.25 92 SER A O 1
ATOM 750 N N . THR A 1 93 ? -7.667 6.180 10.067 1.00 92.94 93 THR A N 1
ATOM 751 C CA . THR A 1 93 ? -8.880 6.436 10.859 1.00 92.94 93 THR A CA 1
ATOM 752 C C . THR A 1 93 ? -8.716 6.118 12.348 1.00 92.94 93 THR A C 1
ATOM 754 O O . THR A 1 93 ? -9.645 6.375 13.121 1.00 92.94 93 THR A O 1
ATOM 757 N N . GLY A 1 94 ? -7.572 5.537 12.737 1.00 92.44 94 GLY A N 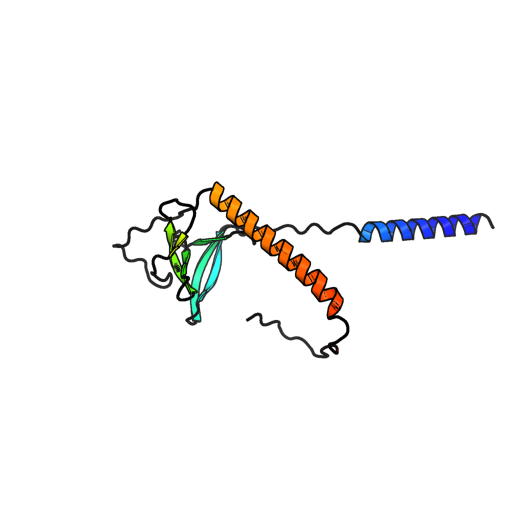1
ATOM 758 C CA . GLY A 1 94 ? -7.271 5.060 14.092 1.00 92.44 94 GLY A CA 1
ATOM 759 C C . GLY A 1 94 ? -7.948 3.737 14.476 1.00 92.44 94 GLY A C 1
ATOM 760 O O . GLY A 1 94 ? -7.662 3.187 15.534 1.00 92.44 94 GLY A O 1
ATOM 761 N N . ILE A 1 95 ? -8.839 3.200 13.636 1.00 91.69 95 ILE A N 1
ATOM 762 C CA . ILE A 1 95 ? -9.502 1.917 13.894 1.00 91.69 95 ILE A CA 1
ATOM 763 C C . ILE A 1 95 ? -8.617 0.796 13.362 1.00 91.69 95 ILE A C 1
ATOM 765 O O . ILE A 1 95 ? -8.353 0.735 12.161 1.00 91.69 95 ILE A O 1
ATOM 769 N N . SER A 1 96 ? -8.185 -0.104 14.245 1.00 92.88 96 SER A N 1
ATOM 770 C CA . SER A 1 96 ? -7.330 -1.232 13.876 1.00 92.88 96 SER A CA 1
ATOM 771 C C . SER A 1 96 ? -8.082 -2.276 13.046 1.00 92.88 96 SER A C 1
ATOM 773 O O . SER A 1 96 ? -9.212 -2.630 13.369 1.00 92.88 96 SER A O 1
ATOM 775 N N . ALA A 1 97 ? -7.417 -2.832 12.030 1.00 92.19 97 ALA A N 1
ATOM 776 C CA . ALA A 1 97 ? -7.977 -3.862 11.151 1.00 92.19 97 ALA A CA 1
ATOM 777 C C . ALA A 1 97 ? -8.242 -5.219 11.841 1.00 92.19 97 ALA A C 1
ATOM 779 O O . ALA A 1 97 ? -8.896 -6.077 11.258 1.00 92.19 97 ALA A O 1
ATOM 780 N N . ASN A 1 98 ? -7.763 -5.420 13.076 1.00 89.19 98 ASN A N 1
ATOM 781 C CA . ASN A 1 98 ? -8.087 -6.610 13.882 1.00 89.19 98 ASN A CA 1
ATOM 782 C C . ASN A 1 98 ? -9.515 -6.574 14.424 1.00 89.19 98 ASN A C 1
ATOM 784 O O . ASN A 1 98 ? -10.036 -7.594 14.865 1.00 89.19 98 ASN A O 1
ATOM 788 N N . LEU A 1 99 ? -10.103 -5.380 14.482 1.00 85.31 99 LEU A N 1
ATOM 789 C CA . LEU A 1 99 ? -11.435 -5.171 15.009 1.00 85.31 99 LEU A CA 1
ATOM 790 C C . LEU A 1 99 ? -12.419 -5.084 13.839 1.00 85.31 99 LEU A C 1
ATOM 792 O O . LEU A 1 99 ? -12.090 -4.490 12.800 1.00 85.31 99 LEU A O 1
ATOM 796 N N . PRO A 1 100 ? -13.629 -5.646 13.999 1.00 82.69 100 PRO A N 1
ATOM 797 C CA . PRO A 1 100 ? -14.679 -5.451 13.018 1.00 82.69 100 PRO A CA 1
ATOM 798 C C . PRO A 1 100 ? -14.954 -3.955 12.884 1.00 82.69 100 PRO A C 1
ATOM 800 O O . PRO A 1 100 ? -14.993 -3.221 13.878 1.00 82.69 100 PRO A O 1
ATOM 803 N N . LEU A 1 101 ? -15.122 -3.497 11.646 1.00 83.88 101 LEU A N 1
ATOM 804 C CA . LEU A 1 101 ? -15.451 -2.104 11.406 1.00 83.88 101 LEU A CA 1
ATOM 805 C C . LEU A 1 101 ? -16.853 -1.823 11.978 1.00 83.88 101 LEU A C 1
ATOM 807 O O . LEU A 1 101 ? -17.809 -2.489 11.579 1.00 83.88 101 LEU A O 1
ATOM 811 N N . PRO A 1 102 ? -17.012 -0.863 12.905 1.00 80.62 102 PRO A N 1
ATOM 812 C CA . PRO A 1 102 ? -18.327 -0.546 13.441 1.00 80.62 102 PRO A CA 1
ATOM 813 C C . PRO A 1 102 ? -19.206 0.057 12.341 1.00 80.62 102 PRO A C 1
ATOM 815 O O . PRO A 1 102 ? -18.776 0.963 11.629 1.00 80.62 102 PRO A O 1
ATOM 818 N N . ALA A 1 103 ? -20.458 -0.397 12.245 1.00 77.00 103 ALA A N 1
ATOM 819 C CA . ALA A 1 103 ? -21.404 0.036 11.209 1.00 77.00 103 ALA A CA 1
ATOM 820 C C . ALA A 1 103 ? -21.664 1.557 11.198 1.00 77.00 103 ALA A C 1
ATOM 822 O O . ALA A 1 103 ? -22.030 2.119 10.171 1.00 77.00 103 ALA A O 1
ATOM 823 N N . SER A 1 104 ? -21.441 2.241 12.324 1.00 75.81 104 SER A N 1
ATOM 824 C CA . SER A 1 104 ? -21.557 3.699 12.437 1.00 75.81 104 SER A CA 1
ATOM 825 C C . SER A 1 104 ? -20.454 4.468 11.701 1.00 75.81 104 SER A C 1
ATOM 82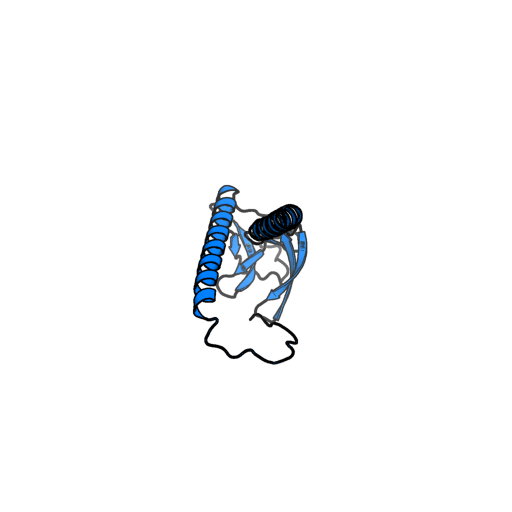7 O O . SER A 1 104 ? -20.609 5.657 11.423 1.00 75.81 104 SER A O 1
ATOM 829 N N . ARG A 1 105 ? -19.324 3.825 11.382 1.00 80.69 105 ARG A N 1
ATOM 830 C CA . ARG A 1 105 ? -18.217 4.443 10.647 1.00 80.69 105 ARG A CA 1
ATOM 831 C C . ARG A 1 105 ? -18.420 4.212 9.152 1.00 80.69 105 ARG A C 1
ATOM 833 O O . ARG A 1 105 ? -18.146 3.135 8.634 1.00 80.69 105 ARG A O 1
ATOM 840 N N . ASN A 1 106 ? -18.850 5.258 8.451 1.00 82.81 106 ASN A N 1
ATOM 841 C CA . ASN A 1 106 ? -18.972 5.257 6.995 1.00 82.81 106 ASN A CA 1
ATOM 842 C C . ASN A 1 106 ? -17.581 5.342 6.333 1.00 82.81 106 ASN A C 1
ATOM 844 O O . ASN A 1 106 ? -17.083 6.432 6.050 1.00 82.81 106 ASN A O 1
ATOM 848 N N . ILE A 1 107 ? -16.921 4.193 6.165 1.00 89.19 107 ILE A N 1
ATOM 849 C CA . ILE A 1 107 ? -15.647 4.075 5.442 1.00 89.19 107 ILE A CA 1
ATOM 850 C C . ILE A 1 107 ? -15.914 3.464 4.070 1.00 89.19 107 ILE A C 1
ATOM 852 O O . ILE A 1 107 ? -16.511 2.395 3.954 1.00 89.19 107 ILE A O 1
ATOM 856 N N . GLU A 1 108 ? -15.442 4.136 3.027 1.00 91.25 108 GLU A N 1
ATOM 857 C CA . GLU A 1 108 ? -15.547 3.656 1.653 1.00 91.25 108 GLU A CA 1
ATOM 858 C C . GLU A 1 108 ? -14.578 2.492 1.381 1.00 91.25 108 GLU A C 1
ATOM 860 O O . GLU A 1 108 ? -13.445 2.457 1.869 1.00 91.25 108 GLU A O 1
ATOM 865 N N . ARG A 1 109 ? -15.026 1.535 0.564 1.00 93.56 109 ARG A N 1
ATOM 866 C CA . ARG A 1 109 ? -14.222 0.395 0.099 1.00 93.56 109 ARG A CA 1
ATOM 867 C C . ARG A 1 109 ? -13.486 0.739 -1.193 1.00 93.56 109 ARG A C 1
ATOM 869 O O . ARG A 1 109 ? -13.940 1.587 -1.957 1.00 93.56 109 ARG A O 1
ATOM 876 N N . HIS A 1 110 ? -12.372 0.054 -1.442 1.00 93.62 110 HIS A N 1
ATOM 877 C CA . HIS A 1 110 ? -11.560 0.155 -2.659 1.00 93.62 110 HIS A CA 1
ATOM 878 C C . HIS A 1 110 ? -11.146 1.587 -3.029 1.00 93.62 110 HIS A C 1
ATOM 880 O O . HIS A 1 110 ? -11.006 1.930 -4.207 1.00 93.62 110 HIS A O 1
ATOM 886 N N . ILE A 1 111 ? -10.932 2.437 -2.022 1.00 95.19 111 ILE A N 1
ATOM 887 C CA . ILE A 1 111 ? -10.481 3.808 -2.247 1.00 95.19 111 ILE A CA 1
ATOM 888 C C . ILE A 1 111 ? -9.067 3.815 -2.833 1.00 95.19 111 ILE A C 1
ATOM 890 O O . ILE A 1 111 ? -8.195 3.051 -2.409 1.00 95.19 111 ILE A O 1
ATOM 894 N N . ARG A 1 112 ? -8.833 4.713 -3.795 1.00 95.31 112 ARG A N 1
ATOM 895 C CA . ARG A 1 112 ? -7.536 4.915 -4.453 1.00 95.31 112 ARG A CA 1
ATOM 896 C C . ARG A 1 112 ? -7.156 6.388 -4.458 1.00 95.31 112 ARG A C 1
ATOM 898 O O . ARG A 1 112 ? -8.009 7.253 -4.654 1.00 95.31 112 ARG A O 1
ATOM 905 N N . ILE A 1 113 ? -5.868 6.669 -4.280 1.00 95.31 113 ILE A N 1
ATOM 906 C CA . ILE A 1 113 ? -5.328 8.020 -4.473 1.00 95.31 113 ILE A CA 1
ATOM 907 C C . ILE A 1 113 ? -5.371 8.423 -5.952 1.00 95.31 113 ILE A C 1
ATOM 909 O O . ILE A 1 113 ? -5.388 7.577 -6.850 1.00 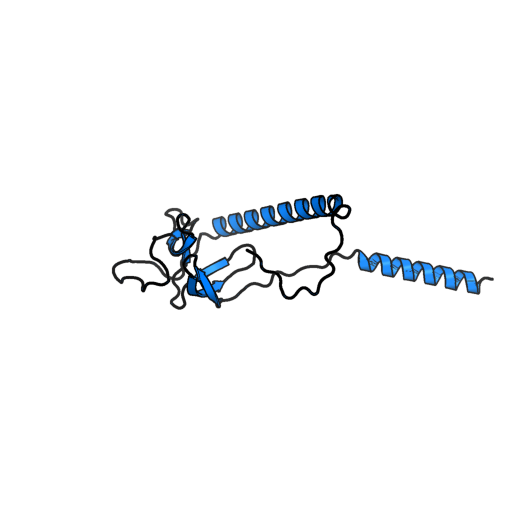95.31 113 ILE A O 1
ATOM 913 N N . LYS A 1 114 ? -5.343 9.732 -6.216 1.00 96.50 114 LYS A N 1
ATOM 914 C CA . LYS A 1 114 ? -5.303 10.269 -7.581 1.00 96.50 114 LYS A CA 1
ATOM 915 C C . LYS A 1 114 ? -4.109 9.713 -8.380 1.00 96.50 114 LYS A C 1
ATOM 917 O O . LYS A 1 114 ? -2.996 9.660 -7.848 1.00 96.50 114 LYS A O 1
ATOM 922 N N . PRO A 1 115 ? -4.274 9.415 -9.685 1.00 95.19 115 PRO A N 1
ATOM 923 C CA . PRO A 1 115 ? -3.189 8.893 -10.521 1.00 95.19 115 PRO A CA 1
ATOM 924 C C . PRO A 1 115 ? -1.940 9.786 -10.567 1.00 95.19 115 PRO A C 1
ATOM 926 O O . PRO A 1 115 ? -0.822 9.281 -10.634 1.00 95.19 115 PRO A O 1
ATOM 929 N N . ALA A 1 116 ? -2.108 11.111 -10.511 1.00 96.06 116 ALA A N 1
ATOM 930 C CA . ALA A 1 116 ? -0.988 12.053 -10.479 1.00 96.06 116 ALA A CA 1
ATOM 931 C C . ALA A 1 116 ? -0.153 11.914 -9.192 1.00 96.06 116 ALA A C 1
ATOM 933 O O . ALA A 1 116 ? 1.072 11.807 -9.260 1.00 96.06 116 ALA A O 1
ATOM 934 N N . ALA A 1 117 ? -0.816 11.833 -8.033 1.00 95.69 117 ALA A N 1
ATOM 935 C CA . ALA A 1 117 ? -0.162 11.621 -6.744 1.00 95.69 117 ALA A CA 1
ATOM 936 C C . ALA A 1 117 ? 0.514 10.244 -6.674 1.00 95.69 117 ALA A C 1
ATOM 938 O O . ALA A 1 117 ? 1.648 10.133 -6.210 1.00 95.69 117 ALA A O 1
ATOM 939 N N . LEU A 1 118 ? -0.137 9.206 -7.210 1.00 94.50 118 LEU A N 1
ATOM 940 C CA . LEU A 1 118 ? 0.438 7.867 -7.331 1.00 94.50 118 LEU A CA 1
ATOM 941 C C . LEU A 1 118 ? 1.756 7.885 -8.115 1.00 94.50 118 LEU A C 1
ATOM 943 O O . LEU A 1 118 ? 2.774 7.402 -7.623 1.00 94.50 118 LEU A O 1
ATOM 947 N N . LYS A 1 119 ? 1.762 8.493 -9.309 1.00 95.50 119 LYS A N 1
ATOM 948 C CA . LYS A 1 119 ? 2.968 8.612 -10.144 1.00 95.50 119 LYS A CA 1
ATOM 949 C C . LYS A 1 119 ? 4.088 9.364 -9.425 1.00 95.50 119 LYS A C 1
ATOM 951 O O . LYS A 1 119 ? 5.240 8.942 -9.498 1.00 95.50 119 LYS A O 1
ATOM 956 N N . ALA A 1 120 ? 3.762 10.446 -8.717 1.00 96.25 120 ALA A N 1
ATOM 957 C CA . ALA A 1 120 ? 4.738 11.205 -7.940 1.00 96.25 120 ALA A CA 1
ATOM 958 C C . ALA A 1 120 ? 5.361 10.358 -6.816 1.00 96.25 120 ALA A C 1
ATOM 960 O O . ALA A 1 120 ? 6.583 10.346 -6.667 1.00 96.25 120 ALA A O 1
ATOM 961 N N . LYS A 1 121 ? 4.547 9.587 -6.081 1.00 94.69 121 LYS A N 1
ATOM 962 C CA . LYS A 1 121 ? 5.021 8.674 -5.029 1.00 94.69 121 LYS A CA 1
ATOM 963 C C . LYS A 1 121 ? 5.912 7.564 -5.575 1.00 94.69 121 LYS A C 1
ATOM 965 O O . LYS A 1 121 ? 6.994 7.356 -5.037 1.00 94.69 121 LYS A O 1
ATOM 970 N N . VAL A 1 122 ? 5.505 6.910 -6.664 1.00 94.88 122 VAL A N 1
ATOM 971 C CA . VAL A 1 122 ? 6.309 5.868 -7.329 1.00 94.88 122 VAL A CA 1
ATOM 972 C C . VAL A 1 122 ? 7.642 6.442 -7.812 1.00 94.88 122 VAL A C 1
ATOM 974 O O . VAL A 1 122 ? 8.692 5.846 -7.580 1.00 94.88 122 VAL A O 1
ATOM 977 N N . LYS A 1 123 ? 7.632 7.628 -8.438 1.00 95.44 123 LYS A N 1
ATOM 978 C CA . LYS A 1 123 ? 8.860 8.307 -8.879 1.00 95.44 123 LYS A CA 1
ATOM 979 C C . LYS A 1 123 ? 9.788 8.603 -7.698 1.00 95.44 123 LYS A C 1
ATOM 981 O O . LYS A 1 123 ? 10.984 8.343 -7.793 1.00 95.44 123 LYS A O 1
ATOM 986 N N . ALA A 1 124 ? 9.246 9.113 -6.593 1.00 94.88 124 ALA A N 1
ATOM 987 C CA . ALA A 1 124 ? 10.019 9.393 -5.387 1.00 94.88 124 ALA A CA 1
ATOM 988 C C . ALA A 1 124 ? 10.591 8.112 -4.754 1.00 94.88 124 ALA A C 1
ATOM 990 O O . ALA A 1 124 ? 11.751 8.105 -4.353 1.00 94.88 124 ALA A O 1
ATOM 991 N N . ALA A 1 125 ? 9.816 7.024 -4.701 1.00 92.94 125 ALA A N 1
ATOM 992 C CA . ALA A 1 125 ? 10.275 5.729 -4.199 1.00 92.94 125 ALA A CA 1
ATOM 993 C C . ALA A 1 125 ? 11.429 5.168 -5.045 1.00 92.94 125 ALA A C 1
ATOM 995 O O . ALA A 1 125 ? 12.465 4.802 -4.497 1.00 92.94 125 ALA A O 1
ATOM 996 N N . ARG A 1 126 ? 11.301 5.200 -6.379 1.00 92.00 126 ARG A N 1
ATOM 997 C CA . ARG A 1 126 ? 12.369 4.787 -7.307 1.00 92.00 126 ARG A CA 1
ATOM 998 C C . ARG A 1 126 ? 13.639 5.619 -7.152 1.00 92.00 126 ARG A C 1
ATOM 1000 O O . ARG A 1 126 ? 14.729 5.063 -7.147 1.00 92.00 126 ARG A O 1
ATOM 1007 N N . ALA A 1 127 ? 13.504 6.937 -7.003 1.00 92.25 127 ALA A N 1
ATOM 1008 C CA . ALA A 1 127 ? 14.651 7.819 -6.802 1.00 92.25 127 ALA A CA 1
ATOM 1009 C C . ALA A 1 127 ? 15.382 7.522 -5.481 1.00 92.25 127 ALA A C 1
ATOM 1011 O O . ALA A 1 127 ? 16.609 7.497 -5.459 1.00 92.25 127 ALA A O 1
ATOM 1012 N N . ARG A 1 128 ? 14.641 7.253 -4.395 1.00 89.88 128 ARG A N 1
ATOM 1013 C CA . ARG A 1 128 ? 15.229 6.855 -3.104 1.00 89.88 128 ARG A CA 1
ATOM 1014 C C . ARG A 1 128 ? 15.966 5.523 -3.201 1.00 89.88 128 ARG A C 1
ATOM 1016 O O . ARG A 1 128 ? 17.080 5.434 -2.706 1.00 89.88 128 ARG A O 1
ATOM 1023 N N . PHE A 1 129 ? 15.365 4.535 -3.861 1.00 88.81 129 PHE A N 1
ATOM 1024 C CA . PHE A 1 129 ? 15.987 3.231 -4.088 1.00 88.81 129 PHE A CA 1
ATOM 1025 C C . PHE A 1 129 ? 17.298 3.363 -4.875 1.00 88.81 129 PHE A C 1
ATOM 1027 O O . PHE A 1 129 ? 18.343 2.927 -4.409 1.00 88.81 129 PHE A O 1
ATOM 1034 N N . ALA A 1 130 ? 17.280 4.089 -5.998 1.00 87.38 130 ALA A N 1
ATOM 1035 C CA . ALA A 1 130 ? 18.483 4.326 -6.797 1.00 87.38 130 ALA A CA 1
ATOM 1036 C C . ALA A 1 130 ? 19.592 5.058 -6.015 1.00 87.38 130 ALA A C 1
ATOM 1038 O O . ALA A 1 130 ? 20.772 4.766 -6.195 1.00 87.38 130 ALA A O 1
ATOM 1039 N N . ALA A 1 131 ? 19.233 6.004 -5.139 1.00 86.69 131 ALA A N 1
ATOM 1040 C CA . ALA A 1 131 ? 20.201 6.691 -4.285 1.00 86.69 131 ALA A CA 1
ATOM 1041 C C . ALA A 1 131 ? 20.818 5.755 -3.229 1.00 86.69 131 ALA A C 1
ATOM 1043 O O . ALA A 1 131 ? 22.017 5.845 -2.961 1.00 86.69 131 ALA A O 1
ATOM 1044 N N . GLN A 1 132 ? 20.022 4.845 -2.657 1.00 81.25 132 GLN A N 1
ATOM 1045 C CA . GLN A 1 132 ? 20.505 3.829 -1.721 1.00 81.25 132 GLN A CA 1
ATOM 1046 C C . GLN A 1 132 ? 21.459 2.845 -2.404 1.00 81.25 132 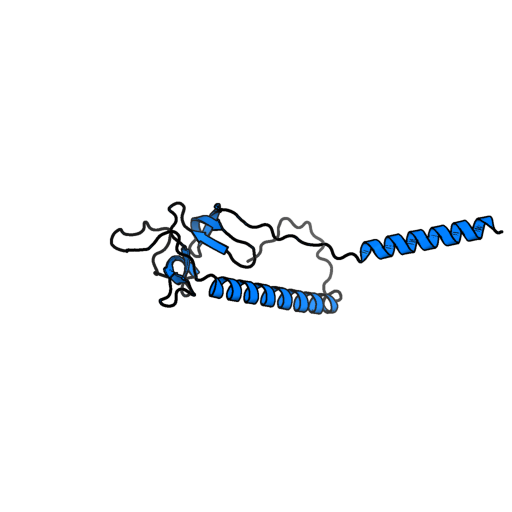GLN A C 1
ATOM 1048 O O . GLN A 1 132 ? 22.543 2.616 -1.872 1.00 81.25 132 GLN A O 1
ATOM 1053 N N . ASP A 1 133 ? 21.124 2.356 -3.599 1.00 77.75 133 ASP A N 1
ATOM 1054 C CA . ASP A 1 133 ? 21.994 1.466 -4.381 1.00 77.75 133 ASP A CA 1
ATOM 1055 C C . ASP A 1 133 ? 23.356 2.107 -4.678 1.00 77.75 133 ASP A C 1
ATOM 1057 O O . ASP A 1 133 ? 24.397 1.467 -4.535 1.00 77.75 133 ASP A O 1
ATOM 1061 N N . LEU A 1 134 ? 23.370 3.398 -5.032 1.00 73.19 134 LEU A N 1
ATOM 1062 C CA . LEU A 1 134 ? 24.609 4.140 -5.274 1.00 73.19 134 LEU A CA 1
ATOM 1063 C C . LEU A 1 134 ? 25.460 4.259 -4.003 1.00 73.19 134 LEU A C 1
ATOM 1065 O O . LEU A 1 134 ? 26.679 4.094 -4.049 1.00 73.19 134 LEU A O 1
ATOM 1069 N N . SER A 1 135 ? 24.816 4.527 -2.863 1.00 67.19 135 SER A N 1
ATOM 1070 C CA . SER A 1 135 ? 25.502 4.611 -1.570 1.00 67.19 135 SER A CA 1
ATOM 1071 C C . SER A 1 135 ? 26.034 3.251 -1.110 1.00 67.19 135 SER A C 1
ATOM 1073 O O . SER A 1 135 ? 27.165 3.169 -0.638 1.00 67.19 135 SER A O 1
ATOM 1075 N N . ALA A 1 136 ? 25.283 2.169 -1.337 1.00 62.59 136 ALA A N 1
ATOM 1076 C CA . ALA A 1 136 ? 25.713 0.808 -1.051 1.00 62.59 136 ALA A CA 1
ATOM 1077 C C . ALA A 1 136 ? 26.898 0.400 -1.938 1.00 62.59 136 ALA A C 1
ATOM 1079 O O . ALA A 1 136 ? 27.876 -0.144 -1.430 1.00 62.59 136 ALA A O 1
ATOM 1080 N N . ALA A 1 137 ? 26.878 0.724 -3.236 1.00 58.75 137 ALA A N 1
ATOM 1081 C CA . ALA A 1 137 ? 28.010 0.485 -4.134 1.00 58.75 137 ALA A CA 1
ATOM 1082 C C . ALA A 1 137 ? 29.281 1.233 -3.687 1.00 58.75 137 ALA A C 1
ATOM 1084 O O . ALA A 1 137 ? 30.373 0.668 -3.732 1.00 58.75 137 ALA A O 1
ATOM 1085 N N . ALA A 1 138 ? 29.140 2.467 -3.189 1.00 57.91 138 ALA A N 1
ATOM 1086 C CA . ALA A 1 138 ? 30.255 3.242 -2.644 1.00 57.91 138 ALA A CA 1
ATOM 1087 C C . ALA A 1 138 ? 30.787 2.666 -1.313 1.00 57.91 138 ALA A C 1
ATOM 1089 O O . ALA A 1 138 ? 32.001 2.584 -1.126 1.00 57.91 138 ALA A O 1
ATOM 1090 N N . MET A 1 139 ? 29.914 2.199 -0.410 1.00 51.78 139 MET A N 1
ATOM 1091 C CA . MET A 1 139 ? 30.345 1.564 0.848 1.00 51.78 139 MET A CA 1
ATOM 1092 C C . MET A 1 139 ? 30.989 0.188 0.625 1.00 51.78 139 MET A C 1
ATOM 1094 O O . MET A 1 139 ? 31.992 -0.134 1.263 1.00 51.78 139 MET A O 1
ATOM 1098 N N . THR A 1 140 ? 30.498 -0.583 -0.352 1.00 47.62 140 THR A N 1
ATOM 1099 C CA . THR A 1 140 ? 31.065 -1.894 -0.720 1.00 47.62 140 THR A CA 1
ATOM 1100 C C . THR A 1 140 ? 32.513 -1.769 -1.211 1.00 47.62 140 THR A C 1
ATOM 1102 O O . THR A 1 140 ? 33.308 -2.681 -1.009 1.00 47.62 140 THR A O 1
ATOM 1105 N N . SER A 1 141 ? 32.911 -0.629 -1.794 1.00 50.88 141 SER A N 1
ATOM 1106 C CA . SER A 1 141 ? 34.311 -0.401 -2.182 1.00 50.88 141 SER A CA 1
ATOM 1107 C C . SER A 1 141 ? 35.263 -0.065 -1.024 1.00 50.88 141 SER A C 1
ATOM 1109 O O . SER A 1 141 ? 36.473 -0.180 -1.205 1.00 50.88 141 SER A O 1
ATOM 1111 N N . SER A 1 142 ? 34.760 0.309 0.161 1.00 50.84 142 SER A N 1
ATOM 1112 C CA . SER A 1 142 ? 35.604 0.706 1.303 1.00 50.84 142 SER A CA 1
ATOM 1113 C C . SER A 1 142 ? 35.653 -0.306 2.456 1.00 50.84 142 SER A C 1
ATOM 1115 O O . SER A 1 142 ? 36.638 -0.304 3.188 1.00 50.84 142 SER A O 1
ATOM 1117 N N . GLU A 1 143 ? 34.667 -1.198 2.618 1.00 47.47 143 GLU A N 1
ATOM 1118 C CA . GLU A 1 143 ? 34.606 -2.122 3.775 1.00 47.47 143 GLU A CA 1
ATOM 1119 C C . GLU A 1 143 ? 35.163 -3.540 3.539 1.00 47.47 143 GLU A C 1
ATOM 1121 O O .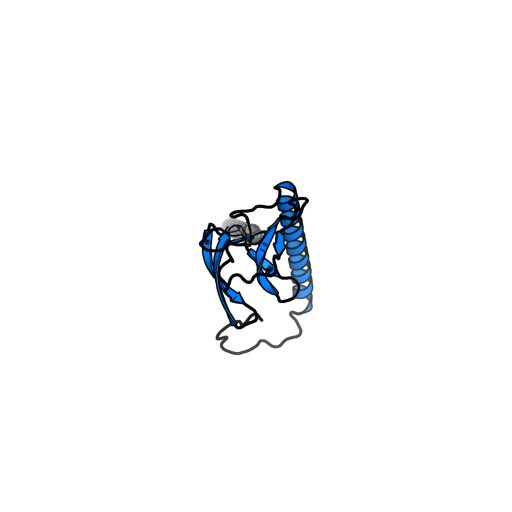 GLU A 1 143 ? 35.344 -4.294 4.494 1.00 47.47 143 GLU A O 1
ATOM 1126 N N . VAL A 1 144 ? 35.510 -3.922 2.303 1.00 48.12 144 VAL A N 1
ATOM 1127 C CA . VAL A 1 144 ? 35.956 -5.300 1.973 1.00 48.12 144 VAL A CA 1
ATOM 1128 C C . VAL A 1 144 ? 37.304 -5.695 2.616 1.00 48.12 144 VAL A C 1
ATOM 1130 O O . VAL A 1 144 ? 37.683 -6.861 2.578 1.00 48.12 144 VAL A O 1
ATOM 1133 N N . LEU A 1 145 ? 38.028 -4.776 3.265 1.00 48.75 145 LEU A N 1
ATOM 1134 C CA . LEU A 1 145 ? 39.357 -5.047 3.837 1.00 48.75 145 LEU A CA 1
ATOM 1135 C C . LEU A 1 145 ? 39.432 -5.170 5.370 1.00 48.75 145 LEU A C 1
ATOM 1137 O O . LEU A 1 145 ? 40.531 -5.404 5.867 1.00 48.75 145 LEU A O 1
ATOM 1141 N N . SER A 1 146 ? 38.340 -5.034 6.138 1.00 55.12 146 SER A N 1
ATOM 1142 C CA . SER A 1 146 ? 38.459 -4.937 7.612 1.00 55.12 146 SER A CA 1
ATOM 1143 C C . SER A 1 146 ? 37.696 -5.960 8.458 1.00 55.12 146 SER A C 1
ATOM 1145 O O . SER A 1 146 ? 37.872 -5.952 9.676 1.00 55.12 146 SER A O 1
ATOM 1147 N N . SER A 1 147 ? 36.910 -6.874 7.883 1.00 54.03 147 SER A N 1
ATOM 1148 C CA . SER A 1 147 ? 36.240 -7.928 8.664 1.00 54.03 147 SER A CA 1
ATOM 1149 C C . SER A 1 147 ? 36.772 -9.325 8.309 1.00 54.03 147 SER A C 1
ATOM 1151 O O . SER A 1 147 ? 36.785 -9.696 7.134 1.00 54.03 147 SER A O 1
ATOM 1153 N N . PRO A 1 148 ? 37.240 -10.124 9.293 1.00 60.84 148 PRO A N 1
ATOM 1154 C CA . PRO A 1 148 ? 37.590 -11.516 9.038 1.00 60.84 148 PRO A CA 1
ATOM 1155 C C . PRO A 1 148 ? 36.334 -12.288 8.598 1.00 60.84 148 PRO A C 1
ATOM 1157 O O . PRO A 1 148 ? 35.241 -12.003 9.097 1.00 60.84 148 PRO A O 1
ATOM 1160 N N . PRO A 1 149 ? 36.451 -13.266 7.679 1.00 65.12 149 PRO A N 1
ATOM 1161 C CA . PRO A 1 149 ? 35.299 -14.024 7.215 1.00 65.12 149 PRO A CA 1
ATOM 1162 C C . PRO A 1 149 ? 34.657 -14.765 8.390 1.00 65.12 149 PRO A C 1
ATOM 1164 O O . PRO A 1 149 ? 35.328 -15.504 9.112 1.00 65.12 149 PRO A O 1
ATOM 1167 N N . CYS A 1 150 ? 33.348 -14.593 8.568 1.00 53.62 150 CYS A N 1
ATOM 1168 C CA . CYS A 1 150 ? 32.567 -15.397 9.500 1.00 53.62 150 CYS A CA 1
ATOM 1169 C C . CYS A 1 150 ? 32.595 -16.863 9.041 1.00 53.62 150 CYS A C 1
ATOM 1171 O O . CYS A 1 150 ? 31.826 -17.268 8.171 1.00 53.62 150 CYS A O 1
ATOM 1173 N N . THR A 1 151 ? 33.482 -17.676 9.609 1.00 54.53 151 THR A N 1
ATOM 1174 C CA . THR A 1 151 ? 33.448 -19.131 9.436 1.00 54.53 151 THR A CA 1
ATOM 1175 C C . THR A 1 151 ? 32.369 -19.715 10.342 1.00 54.53 151 THR A C 1
ATOM 1177 O O . THR A 1 151 ? 32.560 -19.831 11.550 1.00 54.53 151 THR A O 1
ATOM 1180 N N . GLY A 1 152 ? 31.224 -20.070 9.759 1.00 60.81 152 GLY A N 1
ATOM 1181 C CA . GLY A 1 152 ? 30.127 -20.752 10.444 1.00 60.81 152 GLY A CA 1
ATOM 1182 C C . GLY A 1 152 ? 28.989 -21.108 9.487 1.00 60.81 152 GLY A C 1
ATOM 1183 O O . GLY A 1 152 ? 28.757 -20.420 8.494 1.00 60.81 152 GLY A O 1
ATOM 1184 N N . THR A 1 153 ? 28.274 -22.198 9.769 1.00 58.38 153 THR A N 1
ATOM 1185 C CA . THR A 1 153 ? 27.093 -22.611 8.998 1.00 58.38 153 THR A CA 1
ATOM 1186 C C . THR A 1 153 ? 25.926 -21.675 9.316 1.00 58.38 153 THR A C 1
ATOM 1188 O O . THR A 1 153 ? 25.338 -21.752 10.393 1.00 58.38 153 THR A O 1
ATOM 1191 N N . VAL A 1 154 ? 25.589 -20.775 8.391 1.00 61.00 154 VAL A N 1
ATOM 1192 C CA . VAL A 1 154 ? 24.478 -19.822 8.546 1.00 61.00 154 VAL A CA 1
ATOM 1193 C C . VAL A 1 154 ? 23.144 -20.571 8.458 1.00 61.00 154 VAL A C 1
ATOM 1195 O O . VAL A 1 154 ? 22.778 -21.062 7.394 1.00 61.00 154 VAL A O 1
ATOM 1198 N N . GLN A 1 155 ? 22.406 -20.651 9.571 1.00 61.41 155 GLN A N 1
ATOM 1199 C CA . GLN A 1 155 ? 21.073 -21.278 9.634 1.00 61.41 155 GLN A CA 1
ATOM 1200 C C . GLN A 1 155 ? 19.900 -20.298 9.440 1.00 61.41 155 GLN A C 1
ATOM 1202 O O . GLN A 1 155 ? 18.742 -20.689 9.559 1.00 61.41 155 GLN A O 1
ATOM 1207 N N . GLY A 1 156 ? 20.165 -19.038 9.096 1.00 48.50 156 GLY A N 1
ATOM 1208 C CA . GLY A 1 156 ? 19.117 -18.086 8.732 1.00 48.50 156 GLY A CA 1
ATOM 1209 C C . GLY A 1 156 ? 19.550 -16.634 8.882 1.00 48.50 156 GLY A C 1
ATOM 1210 O O . GLY A 1 156 ? 20.359 -16.302 9.745 1.00 48.50 156 GLY A O 1
ATOM 1211 N N . ILE A 1 157 ? 18.992 -15.768 8.036 1.00 68.06 157 ILE A N 1
ATOM 1212 C CA . ILE A 1 157 ? 19.084 -14.311 8.164 1.00 68.06 157 ILE A CA 1
ATOM 1213 C C . ILE A 1 157 ? 17.832 -13.837 8.904 1.00 68.06 157 ILE A C 1
ATOM 1215 O O . ILE A 1 157 ? 16.714 -14.038 8.432 1.00 68.06 157 ILE A O 1
ATOM 1219 N N . CYS A 1 158 ? 18.020 -13.209 10.063 1.00 40.91 158 CYS A N 1
ATOM 1220 C CA . CYS A 1 158 ? 16.968 -12.471 10.749 1.00 40.91 158 CYS A CA 1
ATOM 1221 C C . CYS A 1 158 ? 17.143 -10.988 10.406 1.00 40.91 158 CYS A C 1
ATOM 1223 O O . CYS A 1 158 ? 18.126 -10.377 10.823 1.00 40.91 158 CYS A O 1
ATOM 1225 N N . LEU A 1 159 ? 16.230 -10.425 9.615 1.00 42.38 159 LEU A N 1
ATOM 1226 C CA . LEU A 1 159 ? 16.133 -8.978 9.422 1.00 42.38 159 LEU A CA 1
ATOM 1227 C C . LEU A 1 159 ? 15.177 -8.446 10.492 1.00 42.38 159 LEU A C 1
ATOM 1229 O O . LEU A 1 159 ? 13.990 -8.783 10.467 1.00 42.38 159 LEU A O 1
ATOM 1233 N N . ILE A 1 160 ? 15.713 -7.681 11.443 1.00 50.97 160 ILE A N 1
ATOM 1234 C CA . ILE A 1 160 ? 14.934 -6.897 12.413 1.00 50.97 160 ILE A CA 1
ATOM 1235 C C . ILE A 1 160 ? 14.609 -5.515 11.854 1.00 50.97 160 ILE A C 1
ATOM 1237 O O . ILE A 1 160 ? 15.477 -4.944 11.158 1.00 50.97 160 ILE A O 1
#

Sequence (160 aa):
MILAAEKMIRKNNVLLLVLLVLIIPQRSYAVPVFGKVFELRQPGGTTVKVRIWGDEFYQTVETLDGYTLIRDPKDQRICYARLSQDKNDYISTGISANLPLPASRNIERHIRIKPAALKAKVKAARARFAAQDLSAAAMTSSEVLSSPPCTGTVQGICLI

Foldseek 3Di:
DVVVVVVVVVVVVVVVVVVVVVPPDDDDDWDWFDQDWDWDAFPVRDTATWTWGTTPQDIWIGHPVQFTWDQDPPRRAIAGWDADPQQLDTDGPPHGRVDPDPPVDPGDGNRHGDPVSVVVSSVVSVVVVVVVVVVVVVVVVPPPPPDDDPPDDDPDDDDD

Organism: NCBI:txid412755

pLDDT: mean 81.81, std 15.6, range [40.91, 96.5]

Radius of gyration: 25.36 Å; chains: 1; bounding box: 76×39×60 Å